Protein AF-A0A8S3HR78-F1 (afdb_monomer_lite)

Secondary structure (DSSP, 8-state):
--GGGHHHHHHHHHHHT-EEEEEE-TT--EEEEEE--------HHHHHHHHT--S--TTBS-TTT--B-EEEE-TTS-EEEE--SSHHHHHHHHHHHT-

pLDDT: mean 73.01, std 12.78, range [46.47, 97.06]

Sequence (99 aa):
MSLFLRPLIDELLNLERGEHFDFHDQDNNAITARVFLIGACCDKPAQALLQFLPEPTAAFGCGRCEVKGFMVKTAKDGNVRSFATTCADLMEIQRRSNM

Foldseek 3Di:
DDPVCVVVVVVLVCLQVFDWDWDADPVRDIDIGGGHDPDDPCQVVVVCVVVVPPPPQLQARDPVVRFGWDWAQDPPRDIDTDGDPDPVSVVVRVVRNVD

Structure (mmCIF, N/CA/C/O backbone):
data_AF-A0A8S3HR78-F1
#
_entry.id   AF-A0A8S3HR78-F1
#
loop_
_atom_site.group_PDB
_atom_site.id
_atom_site.type_symbol
_atom_site.label_atom_id
_atom_site.label_alt_id
_atom_site.label_comp_id
_atom_site.label_asym_id
_atom_site.label_entity_id
_atom_site.label_seq_id
_atom_site.pdbx_PDB_ins_code
_atom_site.Cartn_x
_atom_site.Cartn_y
_atom_site.Cartn_z
_atom_site.occupancy
_atom_site.B_iso_or_equiv
_atom_site.auth_seq_id
_atom_site.auth_comp_id
_atom_site.auth_asym_id
_atom_site.auth_atom_id
_atom_site.pdbx_PDB_model_num
ATOM 1 N N . MET A 1 1 ? 0.764 -15.066 -2.998 1.00 53.62 1 MET A N 1
ATOM 2 C CA . MET A 1 1 ? 0.913 -14.160 -1.837 1.00 53.62 1 MET A CA 1
ATOM 3 C C . MET A 1 1 ? 1.414 -14.960 -0.651 1.00 53.62 1 MET A C 1
ATOM 5 O O . MET A 1 1 ? 0.876 -16.034 -0.404 1.00 53.62 1 MET A O 1
ATOM 9 N N . SER A 1 2 ? 2.448 -14.481 0.041 1.00 57.84 2 SER A N 1
ATOM 10 C CA . SER A 1 2 ? 2.969 -15.146 1.239 1.00 57.84 2 SER A CA 1
ATOM 11 C C . SER A 1 2 ? 1.889 -15.202 2.330 1.00 57.84 2 SER A C 1
ATOM 13 O O . SER A 1 2 ? 1.236 -14.201 2.621 1.00 57.84 2 SER A O 1
ATOM 15 N N . LEU A 1 3 ? 1.692 -16.376 2.940 1.00 69.88 3 LEU A N 1
ATOM 16 C CA . LEU A 1 3 ? 0.723 -16.586 4.031 1.00 69.88 3 LEU A CA 1
ATOM 17 C C . LEU A 1 3 ? 0.941 -15.624 5.213 1.00 69.88 3 LEU A C 1
ATOM 19 O O . LEU A 1 3 ? -0.008 -15.269 5.902 1.00 69.88 3 LEU A O 1
ATOM 23 N N . PHE A 1 4 ? 2.177 -15.159 5.398 1.00 78.25 4 PHE A N 1
ATOM 24 C CA . PHE A 1 4 ? 2.589 -14.270 6.483 1.00 78.25 4 PHE A CA 1
ATOM 25 C C . PHE A 1 4 ? 1.977 -12.866 6.431 1.00 78.25 4 PHE A C 1
ATOM 27 O O . PHE A 1 4 ? 1.792 -12.255 7.476 1.00 78.25 4 PHE A O 1
ATOM 34 N N . LEU A 1 5 ? 1.657 -12.343 5.243 1.00 75.62 5 LEU A N 1
ATOM 35 C CA . LEU A 1 5 ? 1.136 -10.975 5.105 1.00 75.62 5 LEU A CA 1
ATOM 36 C C . LEU A 1 5 ? -0.387 -10.902 5.130 1.00 75.62 5 LEU A C 1
ATOM 38 O O . LEU A 1 5 ? -0.948 -9.811 5.143 1.00 75.62 5 LEU A O 1
ATOM 42 N N . ARG A 1 6 ? -1.065 -12.050 5.121 1.00 79.88 6 ARG A N 1
ATOM 43 C CA . ARG A 1 6 ? -2.520 -12.095 5.007 1.00 79.88 6 ARG A CA 1
ATOM 44 C C . ARG A 1 6 ? -3.249 -11.363 6.141 1.00 79.88 6 ARG A C 1
ATOM 46 O O . ARG A 1 6 ? -4.094 -10.545 5.802 1.00 79.88 6 ARG A O 1
ATOM 53 N N . PRO A 1 7 ? -2.873 -11.527 7.426 1.00 86.75 7 PRO A N 1
ATOM 54 C CA . PRO A 1 7 ? -3.528 -10.795 8.511 1.00 86.75 7 PRO A CA 1
ATOM 55 C C . PRO A 1 7 ? -3.381 -9.277 8.371 1.00 86.75 7 PRO A C 1
ATOM 57 O O . PRO A 1 7 ? -4.336 -8.541 8.572 1.00 86.75 7 PRO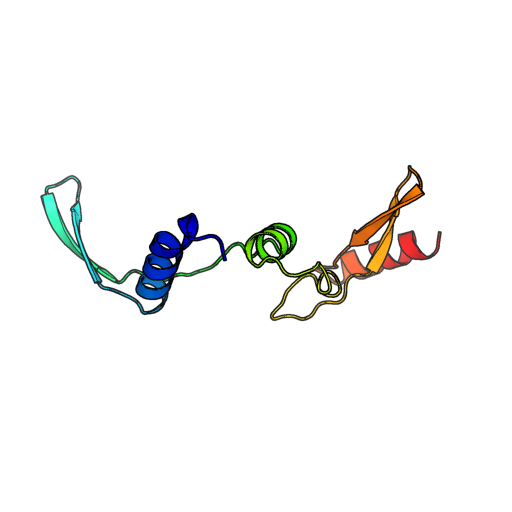 A O 1
ATOM 60 N N . LEU A 1 8 ? -2.197 -8.806 7.962 1.00 82.81 8 LEU A N 1
ATOM 61 C CA . LEU A 1 8 ? -1.950 -7.380 7.748 1.00 82.81 8 LEU A CA 1
ATOM 62 C C . LEU A 1 8 ? -2.803 -6.827 6.600 1.00 82.81 8 LEU A C 1
ATOM 64 O O . LEU A 1 8 ? -3.309 -5.715 6.684 1.00 82.81 8 LEU A O 1
ATOM 68 N N . ILE A 1 9 ? -2.951 -7.594 5.520 1.00 81.44 9 ILE A N 1
ATOM 69 C CA . ILE A 1 9 ? -3.749 -7.190 4.359 1.00 81.44 9 ILE A CA 1
ATOM 70 C C . ILE A 1 9 ? -5.232 -7.146 4.707 1.00 81.44 9 ILE A C 1
ATOM 72 O O . ILE A 1 9 ? -5.897 -6.188 4.328 1.00 81.44 9 ILE A O 1
ATOM 76 N N . ASP A 1 10 ? -5.735 -8.143 5.432 1.00 85.62 10 ASP A N 1
ATOM 77 C CA . ASP A 1 10 ? -7.127 -8.167 5.879 1.00 85.62 10 ASP A CA 1
ATOM 78 C C . ASP A 1 10 ? -7.424 -6.944 6.769 1.00 85.62 10 ASP A C 1
ATOM 80 O O . ASP A 1 10 ? -8.434 -6.271 6.566 1.00 85.62 10 ASP A O 1
ATOM 84 N N . GLU A 1 11 ? -6.490 -6.569 7.648 1.00 84.56 11 GLU A N 1
ATOM 85 C CA . GLU A 1 11 ? -6.630 -5.381 8.495 1.00 84.56 11 GLU A CA 1
ATOM 86 C C . GLU A 1 11 ? -6.594 -4.074 7.697 1.00 84.56 11 GLU A C 1
ATOM 88 O O . GLU A 1 11 ? -7.433 -3.196 7.883 1.00 84.56 11 GLU A O 1
ATOM 93 N N . LEU A 1 12 ? -5.673 -3.949 6.738 1.00 82.19 12 LEU A N 1
ATOM 94 C CA . LEU A 1 12 ? -5.630 -2.792 5.840 1.00 82.19 12 LEU A CA 1
ATOM 95 C C . LEU A 1 12 ? -6.918 -2.673 5.010 1.00 82.19 12 LEU A C 1
ATOM 97 O O . LEU A 1 12 ? -7.415 -1.568 4.811 1.00 82.19 12 LEU A O 1
ATOM 101 N N . LEU A 1 13 ? -7.493 -3.791 4.562 1.00 82.62 13 LEU A N 1
ATOM 102 C CA . LEU A 1 13 ? -8.772 -3.801 3.848 1.00 82.62 13 LEU A CA 1
ATOM 103 C C . LEU A 1 13 ? -9.943 -3.381 4.746 1.00 82.62 13 LEU A C 1
ATOM 105 O O . LEU A 1 13 ? -10.868 -2.724 4.265 1.00 82.62 13 LEU A O 1
ATOM 109 N N . ASN A 1 14 ? -9.918 -3.737 6.031 1.00 83.56 14 ASN A N 1
ATOM 110 C CA . ASN A 1 14 ? -10.908 -3.267 6.999 1.00 83.56 14 ASN A CA 1
ATOM 111 C C . ASN A 1 14 ? -10.784 -1.751 7.220 1.00 83.56 14 ASN A C 1
ATOM 113 O O . ASN A 1 14 ? -11.778 -1.030 7.113 1.00 83.56 14 ASN A O 1
ATOM 117 N N . LEU A 1 15 ? -9.555 -1.245 7.375 1.00 83.69 15 LEU A N 1
ATOM 118 C CA . LEU A 1 15 ? -9.278 0.191 7.464 1.00 83.69 15 LEU A CA 1
ATOM 119 C C . LEU A 1 15 ? -9.722 0.954 6.206 1.00 83.69 15 LEU A C 1
ATOM 121 O O . LEU A 1 15 ? -10.242 2.062 6.309 1.00 83.69 15 LEU A O 1
ATOM 125 N N . GLU A 1 16 ? -9.585 0.381 5.009 1.00 81.12 16 GLU A N 1
ATOM 126 C CA . GLU A 1 16 ? -10.035 1.016 3.759 1.00 81.12 16 GLU A CA 1
ATOM 127 C C . GLU A 1 16 ? -11.559 1.247 3.723 1.00 81.12 16 GLU A C 1
ATOM 129 O O . GLU A 1 16 ? -12.033 2.194 3.094 1.00 81.12 16 GLU A O 1
ATOM 134 N N . ARG A 1 17 ? -12.341 0.444 4.456 1.00 84.62 17 ARG A N 1
ATOM 135 C CA . ARG A 1 17 ? -13.805 0.591 4.558 1.00 84.62 17 ARG A CA 1
ATOM 136 C C . ARG A 1 17 ? -14.238 1.695 5.527 1.00 84.62 17 ARG A C 1
ATOM 138 O O . ARG A 1 17 ? -15.421 2.046 5.558 1.00 84.62 17 ARG A O 1
ATOM 145 N N . GLY A 1 18 ? -13.308 2.284 6.278 1.00 81.81 18 GLY A N 1
ATOM 146 C CA . GLY A 1 18 ? -13.609 3.357 7.220 1.00 81.81 18 GLY A CA 1
ATOM 147 C C . GLY A 1 18 ? -14.190 2.837 8.532 1.00 81.81 18 GLY A C 1
ATOM 148 O O . GLY A 1 18 ? -15.283 3.271 8.911 1.00 81.81 18 GLY A O 1
ATOM 149 N N . GLU A 1 19 ? -13.497 1.894 9.169 1.00 87.31 19 GLU A N 1
ATOM 150 C CA . GLU A 1 19 ? -13.907 1.245 10.417 1.00 87.31 19 GLU A CA 1
ATOM 151 C C . GLU A 1 19 ? -13.791 2.189 11.631 1.00 87.31 19 GLU A C 1
ATOM 153 O O . GLU A 1 19 ? -13.041 3.173 11.611 1.00 87.31 19 GLU A O 1
ATOM 158 N N . HIS A 1 20 ? -14.587 1.920 12.670 1.00 90.62 20 HIS A N 1
ATOM 159 C CA . HIS A 1 20 ? -14.581 2.695 13.911 1.00 90.62 20 HIS A CA 1
ATOM 160 C C . HIS A 1 20 ? -13.703 2.007 14.952 1.00 90.62 20 HIS A C 1
ATOM 162 O O . HIS A 1 20 ? -13.790 0.796 15.133 1.00 90.62 20 HIS A O 1
ATOM 168 N N . PHE A 1 21 ? -12.899 2.800 15.651 1.00 90.81 21 PHE A N 1
ATOM 169 C CA . PHE A 1 21 ? -12.049 2.352 16.741 1.00 90.81 21 PHE A CA 1
ATOM 170 C C . PHE A 1 21 ? -12.372 3.153 17.988 1.00 90.81 21 PHE A C 1
ATOM 172 O O . PHE A 1 21 ? -12.314 4.386 17.972 1.00 90.81 21 PHE A O 1
ATOM 179 N N . ASP A 1 22 ? -12.664 2.427 19.059 1.00 94.19 22 ASP A N 1
ATOM 180 C CA . ASP A 1 22 ? -12.837 2.986 20.388 1.00 94.19 22 ASP A CA 1
ATOM 181 C C . ASP A 1 22 ? -11.525 2.834 21.159 1.00 94.19 22 ASP A C 1
ATOM 183 O O . ASP A 1 22 ? -10.971 1.738 21.273 1.00 94.19 22 ASP A O 1
ATOM 187 N N . PHE A 1 23 ? -11.006 3.941 21.674 1.00 94.00 23 PHE A N 1
ATOM 188 C CA . PHE A 1 23 ? -9.803 3.958 22.498 1.00 94.00 23 PHE A CA 1
ATOM 189 C C . PHE A 1 23 ? -9.885 5.062 23.548 1.00 94.00 23 PHE A C 1
ATOM 191 O O . PHE A 1 23 ? -10.735 5.947 23.481 1.00 94.00 23 PHE A O 1
ATOM 198 N N . HIS A 1 24 ? -8.989 5.000 24.529 1.00 95.81 24 HIS A N 1
ATOM 199 C CA . HIS A 1 24 ? -8.822 6.063 25.510 1.00 95.81 24 HIS A CA 1
ATOM 200 C C . HIS A 1 24 ? -7.609 6.923 25.157 1.00 95.81 24 HIS A C 1
ATOM 202 O O . HIS A 1 24 ? -6.576 6.395 24.736 1.00 95.81 24 HIS A O 1
ATOM 208 N N . ASP A 1 25 ? -7.731 8.240 25.312 1.00 93.88 25 ASP A N 1
ATOM 209 C CA . ASP A 1 25 ? -6.579 9.139 25.227 1.00 93.88 25 ASP A CA 1
ATOM 210 C C . ASP A 1 25 ? -5.684 9.055 26.479 1.00 93.88 25 ASP A C 1
ATOM 212 O O . ASP A 1 25 ? -5.886 8.235 27.378 1.00 93.88 25 ASP A O 1
ATOM 216 N N . GLN A 1 26 ? -4.662 9.913 26.532 1.00 95.19 26 GLN A N 1
ATOM 217 C CA . GLN A 1 26 ? -3.729 9.977 27.662 1.00 95.19 26 GLN A CA 1
ATOM 218 C C . GLN A 1 26 ? -4.395 10.426 28.972 1.00 95.19 26 GLN A C 1
ATOM 220 O O . GLN A 1 26 ? -3.895 10.091 30.044 1.00 95.19 26 GLN A O 1
ATOM 225 N N . ASP A 1 27 ? -5.528 11.124 28.885 1.00 97.06 27 ASP A N 1
ATOM 226 C CA . ASP A 1 27 ? -6.315 11.616 30.017 1.00 97.06 27 ASP A CA 1
ATOM 227 C C . ASP A 1 27 ? -7.475 10.662 30.371 1.00 97.06 27 ASP A C 1
ATOM 229 O O . ASP A 1 27 ? -8.320 10.975 31.211 1.00 97.06 27 ASP A O 1
ATOM 233 N N . ASN A 1 28 ? -7.494 9.467 29.767 1.00 93.62 28 ASN A N 1
ATOM 234 C CA . ASN A 1 28 ? -8.499 8.422 29.939 1.00 93.62 28 ASN A CA 1
ATOM 235 C C . ASN A 1 28 ? -9.908 8.783 29.420 1.00 93.62 28 ASN A C 1
ATOM 237 O O . ASN A 1 28 ? -10.891 8.128 29.780 1.00 93.62 28 ASN A O 1
ATOM 241 N N . ASN A 1 29 ? -10.041 9.768 28.533 1.00 95.38 29 ASN A N 1
ATOM 242 C CA . ASN A 1 29 ? -11.311 10.063 27.873 1.00 95.38 29 ASN A CA 1
ATOM 243 C C . ASN A 1 29 ? -11.601 9.023 26.789 1.00 95.38 29 ASN A C 1
ATOM 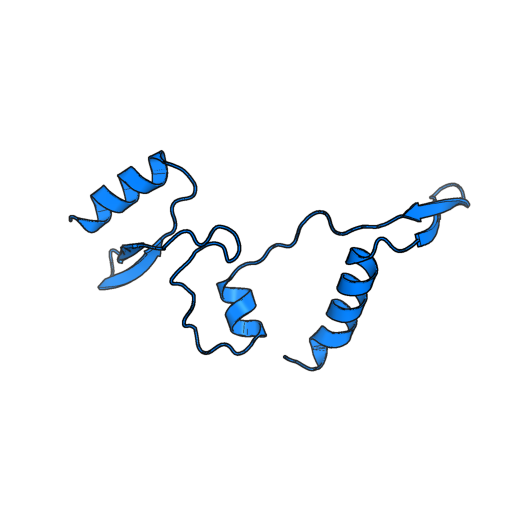245 O O . ASN A 1 29 ? -10.715 8.674 26.011 1.00 95.38 29 ASN A O 1
ATOM 249 N N . ALA A 1 30 ? -12.848 8.554 26.714 1.00 96.38 30 ALA A N 1
ATOM 250 C CA . ALA A 1 30 ? -13.284 7.654 25.651 1.00 96.38 30 ALA A CA 1
ATOM 251 C C . ALA A 1 30 ? -13.416 8.418 24.324 1.00 96.38 30 ALA A C 1
ATOM 253 O O . ALA A 1 30 ? -14.156 9.400 24.234 1.00 96.38 30 ALA A O 1
ATOM 254 N N . ILE A 1 31 ? -12.716 7.946 23.296 1.00 96.25 31 ILE A N 1
ATOM 255 C CA . ILE A 1 31 ? -12.717 8.499 21.943 1.00 96.25 31 ILE A CA 1
ATOM 256 C C . ILE A 1 31 ? -13.148 7.410 20.968 1.00 96.25 31 ILE A C 1
ATOM 258 O O . ILE A 1 31 ? -12.564 6.330 20.933 1.00 96.25 31 ILE A O 1
ATOM 262 N N . THR A 1 32 ? -14.119 7.742 20.120 1.00 95.31 32 THR A N 1
ATOM 263 C CA . THR A 1 32 ? -14.475 6.953 18.939 1.00 95.31 32 THR A CA 1
ATOM 264 C C . THR A 1 32 ? -13.931 7.661 17.705 1.00 95.31 32 THR A C 1
ATOM 266 O O . THR A 1 32 ? -14.365 8.768 17.374 1.00 95.31 32 THR A O 1
ATOM 269 N N . ALA A 1 33 ? -12.985 7.036 17.006 1.00 89.94 33 ALA A N 1
ATOM 270 C CA . ALA A 1 33 ? -12.441 7.558 15.757 1.00 89.94 33 ALA A CA 1
ATOM 271 C C . ALA A 1 33 ? -12.846 6.683 14.576 1.00 89.94 33 ALA A C 1
ATOM 273 O O . ALA A 1 33 ? -12.876 5.459 14.666 1.00 89.94 33 ALA A O 1
ATOM 274 N N . ARG A 1 34 ? -13.093 7.322 13.433 1.00 89.50 34 ARG A N 1
ATOM 275 C CA . ARG A 1 34 ? -13.231 6.631 12.154 1.00 89.50 34 ARG A CA 1
ATOM 276 C C . ARG A 1 34 ? -11.898 6.676 11.422 1.00 89.50 34 ARG A C 1
ATOM 278 O O . ARG A 1 34 ? -11.420 7.763 11.097 1.00 89.50 34 ARG A O 1
ATOM 285 N N . VAL A 1 35 ? -11.310 5.516 11.157 1.00 83.56 35 VAL A N 1
ATOM 286 C CA . VAL A 1 35 ? -9.985 5.406 10.535 1.00 83.56 35 VAL A CA 1
ATOM 287 C C . VAL A 1 35 ? -10.141 4.969 9.086 1.00 83.56 35 VAL A C 1
ATOM 289 O O . VAL A 1 35 ? -10.864 4.022 8.802 1.00 83.56 35 VAL A O 1
ATOM 292 N N . PHE A 1 36 ? -9.468 5.663 8.167 1.00 83.00 36 PHE A N 1
ATOM 293 C CA . PHE A 1 36 ? -9.446 5.326 6.744 1.00 83.00 36 PHE A CA 1
ATOM 294 C C . PHE A 1 36 ? -8.043 5.488 6.154 1.00 83.00 36 PHE A C 1
ATOM 296 O O . PHE A 1 36 ? -7.262 6.342 6.575 1.00 83.00 36 PHE A O 1
ATOM 303 N N . LEU A 1 37 ? -7.723 4.666 5.154 1.00 79.50 37 LEU A N 1
ATOM 304 C CA . LEU A 1 37 ? -6.460 4.735 4.417 1.00 79.50 37 LEU A CA 1
ATOM 305 C C . LEU A 1 37 ? -6.436 5.959 3.489 1.00 79.50 37 LEU A C 1
ATOM 307 O O . LEU A 1 37 ? -7.245 6.075 2.573 1.00 79.50 37 LEU A O 1
ATOM 311 N N . ILE A 1 38 ? -5.477 6.863 3.709 1.00 73.25 38 ILE A N 1
ATOM 312 C CA . ILE A 1 38 ? -5.291 8.078 2.890 1.00 73.25 38 ILE A CA 1
ATOM 313 C C . ILE A 1 38 ? -4.317 7.828 1.727 1.00 73.25 38 ILE A C 1
ATOM 315 O O . ILE A 1 38 ? -4.416 8.452 0.671 1.00 73.25 38 ILE A O 1
ATOM 319 N N . GLY A 1 39 ? -3.387 6.887 1.883 1.00 62.66 39 GLY A N 1
ATOM 320 C CA . GLY A 1 39 ? -2.433 6.536 0.840 1.00 62.66 39 GLY A CA 1
ATOM 321 C C . GLY A 1 39 ? -1.688 5.248 1.156 1.00 62.66 39 GLY A C 1
ATOM 322 O O . GLY A 1 39 ? -1.509 4.889 2.316 1.00 62.66 39 GLY A O 1
ATOM 323 N N . ALA A 1 40 ? -1.243 4.567 0.104 1.00 67.56 40 ALA A N 1
ATOM 324 C CA . ALA A 1 40 ? -0.384 3.396 0.197 1.00 67.56 40 ALA A CA 1
ATOM 325 C C . ALA A 1 40 ? 0.898 3.656 -0.599 1.00 67.56 40 ALA A C 1
ATOM 327 O O . ALA A 1 40 ? 0.842 4.095 -1.751 1.00 67.56 40 ALA A O 1
ATOM 328 N N . CYS A 1 41 ? 2.056 3.365 -0.002 1.00 60.62 41 CYS A N 1
ATOM 329 C CA . CYS A 1 41 ? 3.318 3.362 -0.731 1.00 60.62 41 CYS A CA 1
ATOM 330 C C . CYS A 1 41 ? 3.363 2.104 -1.607 1.00 60.62 41 CYS A C 1
ATOM 332 O O . CYS A 1 41 ? 3.681 1.013 -1.142 1.00 60.62 41 CYS A O 1
ATOM 334 N N . CYS A 1 42 ? 2.973 2.252 -2.871 1.00 61.31 42 CYS A N 1
ATOM 335 C CA . CYS A 1 42 ? 2.993 1.170 -3.850 1.00 61.31 42 CYS A CA 1
ATOM 336 C C . CYS A 1 42 ? 4.338 1.173 -4.582 1.00 61.31 42 CYS A C 1
ATOM 338 O O . CYS A 1 42 ? 4.387 1.457 -5.781 1.00 61.31 42 CYS A O 1
ATOM 340 N N . ASP A 1 43 ? 5.431 0.910 -3.861 1.00 66.00 43 ASP A N 1
ATOM 341 C CA . ASP A 1 43 ? 6.715 0.647 -4.509 1.00 66.00 43 ASP A CA 1
ATOM 342 C C . ASP A 1 43 ? 6.542 -0.571 -5.425 1.00 66.00 43 ASP A C 1
ATOM 344 O O . ASP A 1 43 ? 6.328 -1.695 -4.969 1.00 66.00 43 ASP A O 1
ATOM 348 N N . LYS A 1 44 ? 6.522 -0.336 -6.738 1.00 63.91 44 LYS A N 1
ATOM 349 C CA . LYS A 1 44 ? 6.182 -1.364 -7.725 1.00 63.91 44 LYS A CA 1
ATOM 350 C C . LYS A 1 44 ? 7.164 -2.537 -7.739 1.00 63.91 44 LYS A C 1
ATOM 352 O O . LYS A 1 44 ? 6.675 -3.660 -7.844 1.00 63.91 44 LYS A O 1
ATOM 357 N N . PRO A 1 45 ? 8.488 -2.327 -7.613 1.00 60.38 45 PRO A N 1
ATOM 358 C CA . PRO A 1 45 ? 9.441 -3.390 -7.310 1.00 60.38 45 PRO A CA 1
ATOM 359 C C . PRO A 1 45 ? 9.028 -4.250 -6.109 1.00 60.38 45 PRO A C 1
ATOM 361 O O . PRO A 1 45 ? 8.914 -5.469 -6.237 1.00 60.38 45 PRO A O 1
ATOM 364 N N . ALA A 1 46 ? 8.717 -3.630 -4.966 1.00 63.50 46 ALA A N 1
ATOM 365 C CA . ALA A 1 46 ? 8.275 -4.358 -3.778 1.00 63.50 46 ALA A CA 1
ATOM 366 C C . ALA A 1 46 ? 6.939 -5.089 -4.009 1.00 63.50 46 ALA A C 1
ATOM 368 O O . ALA A 1 46 ? 6.779 -6.240 -3.606 1.00 63.50 46 ALA A O 1
ATOM 369 N N . GLN A 1 47 ? 5.989 -4.469 -4.713 1.00 65.62 47 GLN A N 1
ATOM 370 C CA . GLN A 1 47 ? 4.706 -5.081 -5.054 1.00 65.62 47 GLN A CA 1
ATOM 371 C C . GLN A 1 47 ? 4.870 -6.287 -5.992 1.00 65.62 47 GLN A C 1
ATOM 373 O O . GLN A 1 47 ? 4.256 -7.328 -5.757 1.00 65.62 47 GLN A O 1
ATOM 378 N N . ALA A 1 48 ? 5.691 -6.169 -7.039 1.00 62.91 48 ALA A N 1
ATOM 379 C CA . ALA A 1 48 ? 5.963 -7.249 -7.984 1.00 62.91 48 ALA A CA 1
ATOM 380 C C . ALA A 1 48 ? 6.621 -8.444 -7.277 1.00 62.91 48 ALA A C 1
ATOM 382 O O . ALA A 1 48 ? 6.185 -9.583 -7.468 1.00 62.91 48 ALA A O 1
ATOM 383 N N . LEU A 1 49 ? 7.581 -8.164 -6.385 1.00 60.69 49 LEU A N 1
ATOM 384 C CA . LEU A 1 49 ? 8.232 -9.159 -5.533 1.00 60.69 49 LEU A CA 1
ATOM 385 C C . LEU A 1 49 ? 7.222 -9.882 -4.622 1.00 60.69 49 LEU A C 1
ATOM 387 O O . LEU A 1 49 ? 7.227 -11.109 -4.534 1.00 60.69 49 LEU A O 1
ATOM 391 N N . LEU A 1 50 ? 6.312 -9.142 -3.981 1.00 59.62 50 LEU A N 1
ATOM 392 C CA . LEU A 1 50 ? 5.302 -9.694 -3.066 1.00 59.62 50 LEU A CA 1
ATOM 393 C C . LEU A 1 50 ? 4.198 -10.495 -3.769 1.00 59.62 50 LEU A C 1
ATOM 395 O O . LEU A 1 50 ? 3.694 -11.489 -3.231 1.00 59.62 50 LEU A O 1
ATOM 399 N N . GLN A 1 51 ? 3.793 -10.063 -4.961 1.00 59.75 51 GLN A N 1
ATOM 400 C CA . GLN A 1 51 ? 2.737 -10.711 -5.738 1.00 59.75 51 GLN A CA 1
ATOM 401 C C . GLN A 1 51 ? 3.255 -11.885 -6.574 1.00 59.75 51 GLN A C 1
ATOM 403 O O . GLN A 1 51 ? 2.448 -12.584 -7.185 1.00 59.75 51 GLN A O 1
ATOM 408 N N . PHE A 1 52 ? 4.568 -12.146 -6.551 1.00 57.81 52 PHE A N 1
ATOM 409 C CA . PHE A 1 52 ? 5.210 -13.174 -7.373 1.00 57.81 52 PHE A CA 1
ATOM 410 C C . PHE A 1 52 ? 4.881 -13.000 -8.862 1.00 57.81 52 PHE A C 1
ATOM 412 O O . PHE A 1 52 ? 4.756 -13.962 -9.620 1.00 57.81 52 PHE A O 1
ATOM 419 N N . LEU A 1 53 ? 4.698 -11.743 -9.270 1.00 57.34 53 LEU A N 1
ATOM 420 C CA . LEU A 1 53 ? 4.495 -11.413 -10.665 1.00 57.34 53 LEU A CA 1
ATOM 421 C C . LEU A 1 53 ? 5.868 -11.501 -11.337 1.00 57.34 53 LEU A C 1
ATOM 423 O O . LEU A 1 53 ? 6.814 -10.896 -10.830 1.00 57.34 53 LEU A O 1
ATOM 427 N N . PRO A 1 54 ? 6.004 -12.253 -12.442 1.00 51.97 54 PRO A N 1
ATOM 428 C CA . PRO A 1 54 ? 7.269 -12.395 -13.152 1.00 51.97 54 PRO A CA 1
ATOM 429 C C . PRO A 1 54 ? 7.577 -11.074 -13.848 1.00 51.97 54 PRO A C 1
ATOM 431 O O . PRO A 1 54 ? 7.216 -10.947 -15.007 1.00 51.97 54 PRO A O 1
ATOM 434 N N . GLU A 1 55 ? 8.098 -10.079 -13.116 1.00 57.12 55 GLU A N 1
ATOM 435 C CA . GLU A 1 55 ? 8.242 -8.668 -13.516 1.00 57.12 55 GLU A CA 1
ATOM 436 C C . GLU A 1 55 ? 7.931 -8.392 -15.002 1.00 57.12 55 GLU A C 1
ATOM 438 O O . GLU A 1 55 ? 8.845 -8.350 -15.827 1.00 57.12 55 GLU A O 1
ATOM 443 N N . PRO A 1 56 ? 6.657 -8.158 -15.383 1.00 47.25 56 PRO A N 1
ATOM 444 C CA . PRO A 1 56 ? 6.351 -7.711 -16.733 1.00 47.25 56 PRO A CA 1
ATOM 445 C C . PRO A 1 56 ? 5.867 -6.254 -16.746 1.00 47.25 56 PRO A C 1
ATOM 447 O O . PRO A 1 56 ? 5.545 -5.715 -17.800 1.00 47.25 56 PRO A O 1
ATOM 450 N N . THR A 1 57 ? 5.814 -5.569 -15.597 1.00 46.47 57 THR A N 1
ATOM 451 C CA . THR A 1 57 ? 5.063 -4.307 -15.450 1.00 46.47 57 THR A CA 1
ATOM 452 C C . THR A 1 57 ? 5.885 -3.102 -15.008 1.00 46.47 57 THR A C 1
ATOM 454 O O . THR A 1 57 ? 5.314 -2.029 -14.805 1.00 46.47 57 THR A O 1
ATOM 457 N N . ALA A 1 58 ? 7.220 -3.199 -14.999 1.00 52.72 58 ALA A N 1
ATOM 458 C CA . ALA A 1 58 ? 8.072 -2.008 -15.006 1.00 52.72 58 ALA A CA 1
ATOM 459 C C . ALA A 1 58 ? 7.825 -1.133 -16.252 1.00 52.72 58 ALA A C 1
ATOM 461 O O . ALA A 1 58 ? 8.314 -0.016 -16.318 1.00 52.72 58 ALA A O 1
ATOM 462 N N . ALA A 1 59 ? 7.028 -1.579 -17.232 1.00 57.50 59 ALA A N 1
ATOM 463 C CA . ALA A 1 59 ? 6.528 -0.726 -18.305 1.00 57.50 59 ALA A CA 1
ATOM 464 C C . ALA A 1 59 ? 5.961 0.608 -17.796 1.00 57.50 59 ALA A C 1
ATOM 466 O O . ALA A 1 59 ? 6.123 1.601 -18.500 1.00 57.50 59 ALA A O 1
ATOM 467 N N . PHE A 1 60 ? 5.377 0.648 -16.587 1.00 59.44 60 PHE A N 1
ATOM 468 C CA . PHE A 1 60 ? 4.749 1.850 -16.046 1.00 59.44 60 PHE A CA 1
ATOM 469 C C . PHE A 1 60 ? 5.092 2.126 -14.579 1.00 59.44 60 PHE A C 1
ATOM 471 O O . PHE A 1 60 ? 4.938 1.243 -13.733 1.00 59.44 60 PHE A O 1
ATOM 478 N N . GLY A 1 61 ? 5.453 3.371 -14.259 1.00 58.78 61 GLY A N 1
ATOM 479 C CA . GLY A 1 61 ? 5.894 3.784 -12.916 1.00 58.78 61 GLY A CA 1
ATOM 480 C C . GLY A 1 61 ? 4.758 3.826 -11.895 1.00 58.78 61 GLY A C 1
ATOM 481 O O . GLY A 1 61 ? 4.945 3.516 -10.727 1.00 58.78 61 GLY A O 1
ATOM 482 N N . CYS A 1 62 ? 3.537 4.098 -12.356 1.00 59.59 62 CYS A N 1
ATOM 483 C CA . CYS A 1 62 ? 2.313 4.052 -11.558 1.00 59.59 62 CYS A CA 1
ATOM 484 C C . CYS A 1 62 ? 1.285 3.143 -12.245 1.00 59.59 62 CYS A C 1
ATOM 486 O O . CYS A 1 62 ? 1.213 3.099 -13.469 1.00 59.59 62 CYS A O 1
ATOM 488 N N . GLY A 1 63 ? 0.535 2.347 -11.475 1.00 55.91 63 GLY A N 1
ATOM 489 C CA . GLY A 1 63 ? -0.497 1.440 -12.007 1.00 55.91 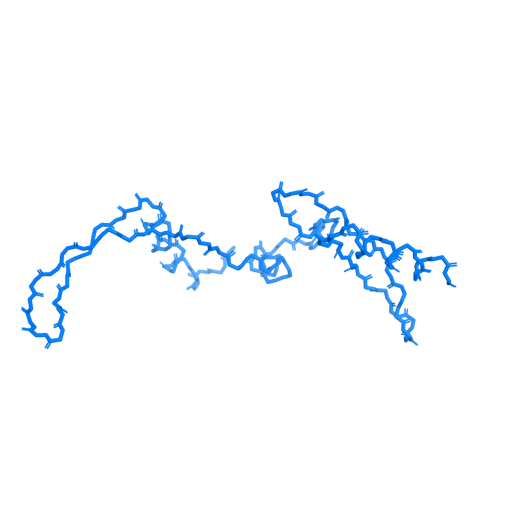63 GLY A CA 1
ATOM 490 C C . GLY A 1 63 ? -1.814 2.144 -12.327 1.00 55.91 63 GLY A C 1
ATOM 491 O O . GLY A 1 63 ? -2.601 1.620 -13.094 1.00 55.91 63 GLY A O 1
ATOM 492 N N . ARG A 1 64 ? -2.032 3.336 -11.757 1.00 58.44 64 ARG A N 1
ATOM 493 C CA . ARG A 1 64 ? -3.207 4.177 -12.026 1.00 58.44 64 ARG A CA 1
ATOM 494 C C . ARG A 1 64 ? -2.957 5.166 -13.155 1.00 58.44 64 ARG A C 1
ATOM 496 O O . ARG A 1 64 ? -3.800 5.343 -14.017 1.00 58.44 64 ARG A O 1
ATOM 503 N N . CYS A 1 65 ? -1.794 5.817 -13.131 1.00 65.81 65 CYS A N 1
ATOM 504 C CA . CYS A 1 65 ? -1.450 6.832 -14.124 1.00 65.81 65 CYS A CA 1
ATOM 505 C C . CYS A 1 65 ? -0.876 6.228 -15.411 1.00 65.81 65 CYS A C 1
ATOM 507 O O . CYS A 1 65 ? -0.697 6.959 -16.375 1.00 65.81 65 CYS A O 1
ATOM 509 N N . GLU A 1 66 ? -0.506 4.940 -15.389 1.00 68.06 66 GLU A N 1
ATOM 510 C CA . GLU A 1 66 ? 0.075 4.213 -16.526 1.00 68.06 66 GLU A CA 1
ATOM 511 C C . GLU A 1 66 ? 1.180 5.008 -17.250 1.00 68.06 66 GLU A C 1
ATOM 513 O O . GLU A 1 66 ? 1.302 5.012 -18.476 1.00 68.06 66 GLU A O 1
ATOM 518 N N . VAL A 1 67 ? 2.020 5.710 -16.479 1.00 69.12 67 VAL A N 1
ATOM 519 C CA . VAL A 1 67 ? 3.122 6.512 -1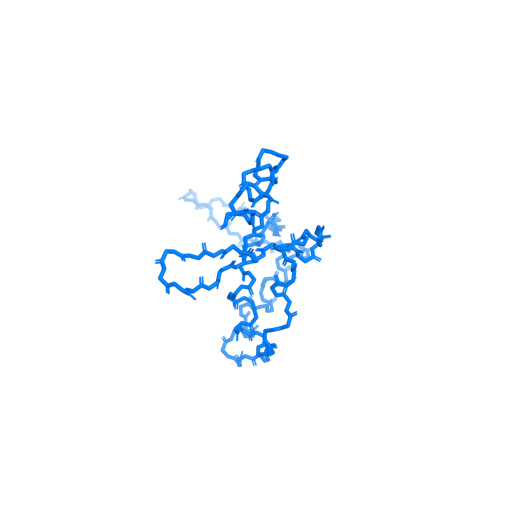7.026 1.00 69.12 67 VAL A CA 1
ATOM 520 C C . VAL A 1 67 ? 4.220 5.579 -17.502 1.00 69.12 67 VAL A C 1
ATOM 522 O O . VAL A 1 67 ? 4.851 4.912 -16.677 1.00 69.12 67 VAL A O 1
ATOM 525 N N . LYS A 1 68 ? 4.450 5.533 -18.820 1.00 71.81 68 LYS A N 1
ATOM 526 C CA . LYS A 1 68 ? 5.463 4.661 -19.425 1.00 71.81 68 LYS A CA 1
ATOM 527 C C . LYS A 1 68 ? 6.866 5.021 -18.945 1.00 71.81 68 LYS A C 1
ATOM 529 O O . LYS A 1 68 ? 7.248 6.186 -18.938 1.00 71.81 68 LYS A O 1
ATOM 534 N N . GLY A 1 69 ? 7.633 4.001 -18.574 1.00 71.75 69 GLY A N 1
ATOM 535 C CA . GLY A 1 69 ? 9.049 4.131 -18.255 1.00 71.75 69 GLY A CA 1
ATOM 536 C C . GLY A 1 69 ? 9.928 4.081 -19.501 1.00 71.75 69 GLY A C 1
ATOM 537 O O . GLY A 1 69 ? 9.638 3.341 -20.444 1.00 71.75 69 GLY A O 1
ATOM 538 N N . PHE A 1 70 ? 11.032 4.818 -19.466 1.00 75.62 70 PHE A N 1
ATOM 539 C CA . PHE A 1 70 ? 12.038 4.894 -20.523 1.00 75.62 70 PHE A CA 1
ATOM 540 C C . PHE A 1 70 ? 13.298 4.141 -20.101 1.00 75.62 70 PHE A C 1
ATOM 542 O O . PHE A 1 70 ? 13.670 4.156 -18.929 1.00 75.62 70 PHE A O 1
ATOM 549 N N . MET A 1 71 ? 13.960 3.481 -21.048 1.00 77.75 71 MET A N 1
ATOM 550 C CA . MET A 1 71 ? 15.234 2.811 -20.787 1.00 77.75 71 MET A CA 1
ATOM 551 C C . MET A 1 71 ? 16.361 3.842 -20.816 1.00 77.75 71 MET A C 1
ATOM 553 O O . MET A 1 71 ? 16.551 4.513 -21.825 1.00 77.75 71 MET A O 1
ATOM 557 N N . VAL A 1 72 ? 17.104 3.955 -19.720 1.00 79.50 72 VAL A N 1
ATOM 558 C CA . VAL A 1 72 ? 18.251 4.853 -19.577 1.00 79.50 72 VAL A CA 1
ATOM 559 C C . VAL A 1 72 ? 19.503 4.009 -19.358 1.00 79.50 72 VAL A C 1
ATOM 561 O O . VAL A 1 72 ? 19.529 3.132 -18.488 1.00 79.50 72 VAL A O 1
ATOM 564 N N . LYS A 1 73 ? 20.550 4.273 -20.145 1.00 78.94 73 LYS A N 1
ATOM 565 C CA . LYS A 1 73 ? 21.854 3.632 -19.962 1.00 78.94 73 LYS A CA 1
ATOM 566 C C . LYS A 1 73 ? 22.530 4.158 -18.701 1.00 78.94 73 LYS A C 1
ATOM 568 O O . LYS A 1 73 ? 22.564 5.360 -18.444 1.00 78.94 73 LYS A O 1
ATOM 573 N N . THR A 1 74 ? 23.089 3.250 -17.919 1.00 79.81 74 THR A N 1
ATOM 574 C CA . THR A 1 74 ? 23.952 3.579 -16.782 1.00 79.81 74 THR A CA 1
ATOM 575 C C . THR A 1 74 ? 25.415 3.596 -17.214 1.00 79.81 74 THR A C 1
ATOM 577 O O . THR A 1 74 ? 25.782 3.020 -18.233 1.00 79.81 74 THR A O 1
ATOM 580 N N . ALA A 1 75 ? 26.275 4.215 -16.404 1.00 78.31 75 ALA A N 1
ATOM 581 C CA . ALA A 1 75 ? 27.712 4.313 -16.671 1.00 78.31 75 ALA A CA 1
ATOM 582 C C . ALA A 1 75 ? 28.469 2.963 -16.680 1.00 78.31 75 ALA A C 1
ATOM 584 O O . ALA A 1 75 ? 29.652 2.947 -16.999 1.00 78.31 75 ALA A O 1
ATOM 585 N N . LYS A 1 76 ? 27.831 1.847 -16.298 1.00 76.06 76 LYS A N 1
ATOM 586 C CA . LYS A 1 76 ? 28.455 0.513 -16.184 1.00 76.06 76 LYS A CA 1
ATOM 587 C C . LYS A 1 76 ? 27.768 -0.531 -17.073 1.00 76.06 76 LYS A C 1
ATOM 589 O O . LYS A 1 76 ? 27.449 -1.612 -16.588 1.00 76.06 76 LYS A O 1
ATOM 594 N N . ASP A 1 77 ? 27.423 -0.173 -18.309 1.00 69.69 77 ASP A N 1
ATOM 595 C CA . ASP A 1 77 ? 26.715 -1.035 -19.281 1.00 69.69 77 ASP A CA 1
ATOM 596 C C . ASP A 1 77 ? 25.365 -1.620 -18.808 1.00 69.69 77 ASP A C 1
ATOM 598 O O . ASP A 1 77 ? 24.730 -2.412 -19.502 1.00 69.69 77 ASP A O 1
ATOM 602 N N . GLY A 1 78 ? 24.878 -1.209 -17.636 1.00 72.38 78 GLY A N 1
ATOM 603 C CA . GLY A 1 78 ? 23.560 -1.560 -17.133 1.00 72.38 78 GLY A CA 1
ATOM 604 C C . GLY A 1 78 ? 22.488 -0.675 -17.754 1.00 72.38 78 GLY A C 1
ATOM 605 O O . GLY A 1 78 ? 22.730 0.495 -18.054 1.00 72.38 78 GLY A O 1
ATOM 606 N N . ASN A 1 79 ? 21.276 -1.203 -17.873 1.00 76.00 79 ASN A N 1
ATOM 607 C CA . ASN A 1 79 ? 20.107 -0.419 -18.242 1.00 76.00 79 ASN A CA 1
ATOM 608 C C . ASN A 1 79 ? 19.175 -0.312 -17.039 1.00 76.00 79 ASN A C 1
ATOM 610 O O . ASN A 1 79 ? 18.860 -1.320 -16.410 1.00 76.00 79 ASN A O 1
ATOM 614 N N . VAL A 1 80 ? 18.711 0.899 -16.745 1.00 75.50 80 VAL A N 1
ATOM 615 C CA . VAL A 1 80 ? 17.673 1.143 -15.739 1.00 75.50 80 VAL A CA 1
ATOM 616 C C . VAL A 1 80 ? 16.461 1.765 -16.403 1.00 75.50 80 VAL A C 1
ATOM 618 O O . VAL A 1 80 ? 16.579 2.509 -17.375 1.00 75.50 80 VAL A O 1
ATOM 621 N N . ARG A 1 81 ? 15.275 1.458 -15.886 1.00 71.62 81 ARG A N 1
ATOM 622 C CA . ARG A 1 81 ? 14.039 2.051 -16.380 1.00 71.62 81 ARG A CA 1
ATOM 623 C C . ARG A 1 81 ? 13.666 3.244 -15.505 1.00 71.62 81 ARG A C 1
ATOM 625 O O . ARG A 1 81 ? 13.478 3.083 -14.305 1.00 71.62 81 ARG A O 1
ATOM 632 N N . SER A 1 82 ? 13.594 4.427 -16.108 1.00 71.31 82 SER A N 1
ATOM 633 C CA . SER A 1 82 ? 13.275 5.688 -15.434 1.00 71.31 82 SER A CA 1
ATOM 634 C C . SER A 1 82 ? 11.856 6.145 -15.766 1.00 71.31 82 SER A C 1
ATOM 636 O O . SER A 1 82 ? 11.366 5.909 -16.872 1.00 71.31 82 SER A O 1
ATOM 638 N N . PHE A 1 83 ? 11.201 6.816 -14.822 1.00 73.25 83 PHE A N 1
ATOM 639 C CA . PHE A 1 83 ? 9.828 7.296 -14.949 1.00 73.25 83 PHE A CA 1
ATOM 640 C C . PHE A 1 83 ? 9.805 8.796 -14.697 1.00 73.25 83 PHE A C 1
ATOM 642 O O . PHE A 1 83 ? 10.293 9.262 -13.672 1.00 73.25 83 PHE A O 1
ATOM 649 N N . ALA A 1 84 ? 9.236 9.549 -15.632 1.00 67.94 84 ALA A N 1
ATOM 650 C CA . ALA A 1 84 ? 9.061 10.977 -15.454 1.00 67.94 84 ALA A CA 1
ATOM 651 C C . ALA A 1 84 ? 7.868 11.249 -14.538 1.00 67.94 84 ALA A C 1
ATOM 653 O O . ALA A 1 84 ? 6.769 10.749 -14.780 1.00 67.94 84 ALA A O 1
ATOM 654 N N . THR A 1 85 ? 8.078 12.064 -13.512 1.00 65.56 85 THR A N 1
ATOM 655 C CA . THR A 1 85 ? 7.008 12.537 -12.625 1.00 65.56 85 THR A CA 1
ATOM 656 C C . THR A 1 85 ? 6.514 13.927 -13.019 1.00 65.56 85 THR A C 1
ATOM 658 O O . THR A 1 85 ? 5.416 14.327 -12.640 1.00 65.56 85 THR A O 1
ATOM 661 N N . THR A 1 86 ? 7.292 14.641 -13.836 1.00 65.06 86 THR A N 1
ATOM 662 C CA . THR A 1 86 ? 7.010 15.987 -14.334 1.00 65.06 86 THR A CA 1
ATOM 663 C C . THR A 1 86 ? 7.430 16.148 -15.803 1.00 65.06 86 THR A C 1
ATOM 665 O O . THR A 1 86 ? 8.186 15.342 -16.353 1.00 65.06 86 THR A O 1
ATOM 668 N N . CYS A 1 87 ? 6.978 17.227 -16.457 1.00 60.47 87 CYS A N 1
ATOM 669 C CA . CYS A 1 87 ? 7.427 17.576 -17.813 1.00 60.47 87 CYS A CA 1
ATOM 670 C C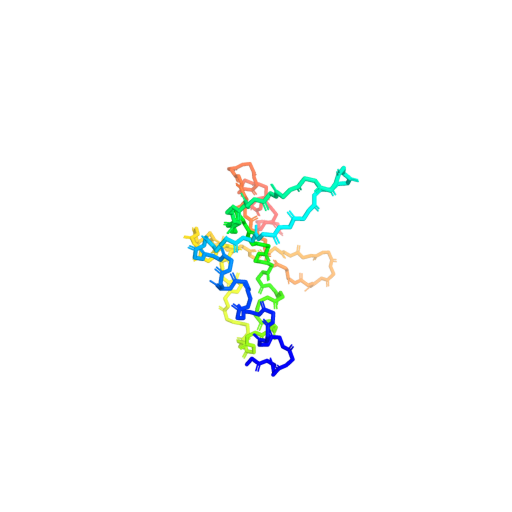 . CYS A 1 87 ? 8.936 17.874 -17.890 1.00 60.47 87 CYS A C 1
ATOM 672 O O . CYS A 1 87 ? 9.545 17.641 -18.932 1.00 60.47 87 CYS A O 1
ATOM 674 N N . ALA A 1 88 ? 9.541 18.368 -16.806 1.00 69.00 88 ALA A N 1
ATOM 675 C CA . ALA A 1 88 ? 10.982 18.605 -16.742 1.00 69.00 88 ALA A CA 1
ATOM 676 C C . ALA A 1 88 ? 11.762 17.278 -16.760 1.00 69.00 88 ALA A C 1
ATOM 678 O O . ALA A 1 88 ? 12.711 17.135 -17.534 1.00 69.00 88 ALA A O 1
ATOM 679 N N . ASP A 1 89 ? 11.293 16.278 -16.006 1.00 67.06 89 ASP A N 1
ATOM 680 C CA . ASP A 1 89 ? 11.901 14.941 -15.966 1.00 67.06 89 ASP A CA 1
ATOM 681 C C . ASP A 1 89 ? 11.875 14.267 -17.347 1.00 67.06 89 ASP A C 1
ATOM 683 O O . ASP A 1 89 ? 12.845 13.628 -17.754 1.00 67.06 89 ASP A O 1
ATOM 687 N N . LEU A 1 90 ? 10.781 14.442 -18.100 1.00 64.50 90 LEU A N 1
ATOM 688 C CA . LEU A 1 90 ? 10.637 13.941 -19.474 1.00 64.50 90 LEU A CA 1
ATOM 689 C C . LEU A 1 90 ? 11.744 14.468 -20.397 1.00 64.50 90 LEU A C 1
ATOM 691 O O . LEU A 1 90 ? 12.347 13.688 -21.137 1.00 64.50 90 LEU A O 1
ATOM 695 N N . MET A 1 91 ? 12.032 15.772 -20.341 1.00 71.19 91 MET A N 1
ATOM 696 C CA . MET A 1 91 ? 13.063 16.388 -21.182 1.00 71.19 91 MET A CA 1
ATOM 697 C C . MET A 1 91 ? 14.470 15.893 -20.824 1.00 71.19 91 MET A C 1
ATOM 699 O O . MET A 1 91 ? 15.295 15.667 -21.713 1.00 71.19 91 MET A O 1
ATOM 703 N N . GLU A 1 92 ? 14.756 15.695 -19.535 1.00 73.12 92 GLU A N 1
ATOM 704 C CA . GLU A 1 92 ? 16.061 15.202 -19.088 1.00 73.12 92 GLU A CA 1
ATOM 705 C C . GLU A 1 92 ? 16.277 13.725 -19.447 1.00 73.12 92 GLU A C 1
ATOM 707 O O . GLU A 1 92 ? 17.341 13.352 -19.950 1.00 73.12 92 GLU A O 1
ATOM 712 N N . ILE A 1 93 ? 15.250 12.891 -19.271 1.00 67.88 93 ILE A N 1
ATOM 713 C CA . ILE A 1 93 ? 15.283 11.478 -19.659 1.00 67.88 93 ILE A CA 1
ATOM 714 C C . ILE A 1 93 ? 15.492 11.334 -21.174 1.00 67.88 93 ILE A C 1
ATOM 716 O O . ILE A 1 93 ? 16.312 10.518 -21.604 1.00 67.88 93 ILE A O 1
ATOM 720 N N . GLN A 1 94 ? 14.816 12.148 -21.993 1.00 67.44 94 GLN A N 1
ATOM 721 C CA . GLN A 1 94 ? 15.009 12.153 -23.449 1.00 67.44 94 GLN A CA 1
ATOM 722 C C . GLN A 1 94 ? 16.432 12.555 -23.854 1.00 67.44 94 GLN A C 1
ATOM 724 O O . GLN A 1 94 ? 17.007 11.920 -24.737 1.00 67.44 94 GLN A O 1
ATOM 729 N N . ARG A 1 95 ? 17.042 13.550 -23.190 1.00 72.31 95 ARG A N 1
ATOM 730 C CA . ARG A 1 95 ? 18.451 13.910 -23.441 1.00 72.31 95 ARG A CA 1
ATOM 731 C C . ARG A 1 95 ? 19.399 12.745 -23.180 1.00 72.31 95 ARG A C 1
ATOM 733 O O . ARG A 1 95 ? 20.261 12.481 -24.009 1.00 72.31 95 ARG A O 1
ATOM 740 N N . ARG A 1 96 ? 19.231 12.041 -22.057 1.00 66.94 96 ARG A N 1
ATOM 741 C CA . ARG A 1 96 ? 20.103 10.914 -21.681 1.00 66.94 96 ARG A CA 1
ATOM 742 C C . ARG A 1 96 ? 19.892 9.665 -22.536 1.00 66.94 96 ARG A C 1
ATOM 744 O O . ARG A 1 96 ? 20.796 8.849 -22.628 1.00 66.94 96 ARG A O 1
ATOM 751 N N . SER A 1 97 ? 18.715 9.507 -23.138 1.00 62.16 97 SER A N 1
ATOM 752 C CA . SER A 1 97 ? 18.401 8.359 -24.002 1.00 62.16 97 SER A CA 1
ATOM 753 C C . SER A 1 97 ? 18.975 8.494 -25.421 1.00 62.16 97 SER A C 1
ATOM 755 O O . SER A 1 97 ? 19.108 7.491 -26.113 1.00 62.16 97 SER A O 1
ATOM 757 N N . ASN A 1 98 ? 19.300 9.720 -25.851 1.00 63.72 98 ASN A N 1
ATOM 758 C CA . ASN A 1 98 ? 19.850 10.029 -27.178 1.00 63.72 98 ASN A CA 1
ATOM 759 C C . ASN A 1 98 ? 21.391 10.144 -27.202 1.00 63.72 98 ASN A C 1
ATOM 761 O O . ASN A 1 98 ? 21.950 10.494 -28.242 1.00 63.72 98 ASN A O 1
ATOM 765 N N . MET A 1 99 ? 22.061 9.886 -26.073 1.00 55.91 99 MET A N 1
ATOM 766 C CA . MET A 1 99 ? 23.522 9.751 -25.952 1.00 55.91 99 MET A CA 1
ATOM 767 C C . MET A 1 99 ? 23.924 8.274 -25.922 1.00 55.91 99 MET A C 1
ATOM 769 O O . MET A 1 99 ? 24.982 7.954 -26.501 1.00 55.91 99 MET A O 1
#

Radius of gyration: 20.43 Å; chains: 1; boundin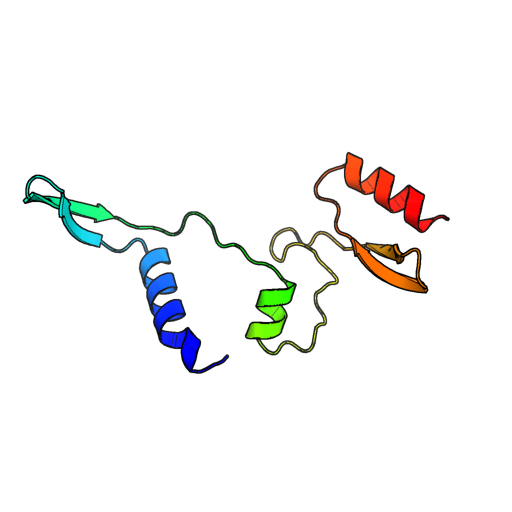g box: 43×35×57 Å

Organism: NCBI:txid392030